Protein AF-A0A940MSH8-F1 (afdb_monomer_lite)

Foldseek 3Di:
DPDPPDADVVQLVCVVVVNHPLVPDDPVSNVVNVVVNCVVPVDDDPVRVVVVVVCLVVQVDWDADPVGDIDTRDDPDPPDD

Organism: NCBI:txid2820268

Secondary structure (DSSP, 8-state):
--------HHHHHHHHTTSS-GGGS-HHHHHHHHHHHHHHHHS--HHHHHHHHHHHHTT--EEE-TTS-EEESS---TT--

Structure (mmCIF, N/CA/C/O backbone):
data_AF-A0A940MSH8-F1
#
_entry.id   AF-A0A940MSH8-F1
#
loop_
_atom_site.group_PDB
_atom_site.id
_atom_site.type_symbol
_atom_site.label_atom_id
_atom_site.label_alt_id
_atom_site.label_comp_id
_atom_site.label_asym_id
_atom_site.label_entity_id
_atom_site.label_seq_id
_atom_site.pdbx_PDB_ins_code
_atom_site.Cartn_x
_atom_site.Cartn_y
_atom_site.Cartn_z
_atom_site.occupancy
_atom_site.B_iso_or_equiv
_atom_site.auth_seq_id
_atom_site.auth_comp_id
_atom_site.auth_asym_id
_atom_site.auth_atom_id
_atom_site.pdbx_PDB_model_num
ATOM 1 N N . MET A 1 1 ? -10.106 10.013 34.510 1.00 36.19 1 MET A N 1
ATOM 2 C CA . MET A 1 1 ? -8.983 9.149 34.080 1.00 36.19 1 MET A CA 1
ATOM 3 C C . MET A 1 1 ? -9.225 8.772 32.625 1.00 36.19 1 MET A C 1
ATOM 5 O O . MET A 1 1 ? -10.260 8.181 32.348 1.00 36.19 1 MET A O 1
ATOM 9 N N . LYS A 1 2 ? -8.367 9.195 31.686 1.00 44.12 2 LYS A N 1
ATOM 10 C CA . LYS A 1 2 ? -8.471 8.766 30.282 1.00 44.12 2 LYS A CA 1
ATOM 11 C C . LYS A 1 2 ? -7.955 7.329 30.224 1.00 44.12 2 LYS A C 1
ATOM 13 O O . LYS A 1 2 ? -6.778 7.102 30.478 1.00 44.12 2 LYS A O 1
ATOM 18 N N . ASN A 1 3 ? -8.847 6.373 29.996 1.00 46.91 3 ASN A N 1
ATOM 19 C CA . ASN A 1 3 ? -8.469 4.979 29.787 1.00 46.91 3 ASN A CA 1
ATOM 20 C C . ASN A 1 3 ? -7.532 4.943 28.562 1.00 46.91 3 ASN A C 1
ATOM 22 O O . ASN A 1 3 ? -7.932 5.502 27.536 1.00 46.91 3 ASN A O 1
ATOM 26 N N . PRO A 1 4 ? -6.312 4.375 28.623 1.00 53.03 4 PRO A N 1
ATOM 27 C CA . PRO A 1 4 ? -5.505 4.212 27.421 1.00 53.03 4 PRO A CA 1
ATOM 28 C C . PRO A 1 4 ? -6.306 3.288 26.509 1.00 53.03 4 PRO A C 1
ATOM 30 O O . PRO A 1 4 ? -6.529 2.124 26.845 1.00 53.03 4 PRO A O 1
ATOM 33 N N . ARG A 1 5 ? -6.874 3.831 25.428 1.00 63.91 5 ARG A N 1
ATOM 34 C CA . ARG A 1 5 ? -7.705 3.032 24.532 1.00 63.91 5 ARG A CA 1
ATOM 35 C C . ARG A 1 5 ? -6.807 1.975 23.917 1.00 63.91 5 ARG A C 1
ATOM 37 O O . ARG A 1 5 ? -5.900 2.282 23.153 1.00 63.91 5 ARG A O 1
ATOM 44 N N . LYS A 1 6 ? -7.015 0.739 24.359 1.00 84.06 6 LYS A N 1
ATOM 45 C CA . LYS A 1 6 ? -6.284 -0.433 23.902 1.00 84.06 6 LYS A CA 1
ATOM 46 C C . LYS A 1 6 ? -6.560 -0.574 22.404 1.00 84.06 6 LYS A C 1
ATOM 48 O O . LYS A 1 6 ? -7.725 -0.599 22.020 1.00 84.06 6 LYS A O 1
ATOM 53 N N . ILE A 1 7 ? -5.509 -0.613 21.590 1.00 92.38 7 ILE A N 1
ATOM 54 C CA . ILE A 1 7 ? -5.629 -0.832 20.145 1.00 92.38 7 ILE A CA 1
ATOM 55 C C . ILE A 1 7 ? -6.219 -2.227 19.935 1.00 92.38 7 ILE A C 1
ATOM 57 O O . ILE A 1 7 ? -5.677 -3.211 20.447 1.00 92.38 7 ILE A O 1
ATOM 61 N N . ASP A 1 8 ? -7.327 -2.317 19.204 1.00 95.44 8 ASP A N 1
ATOM 62 C CA . ASP A 1 8 ? -7.856 -3.599 18.759 1.00 95.44 8 ASP A CA 1
ATOM 63 C C . ASP A 1 8 ? -7.181 -3.993 17.442 1.00 95.44 8 ASP A C 1
ATOM 65 O O . ASP A 1 8 ? -7.529 -3.533 16.350 1.00 95.44 8 ASP A O 1
ATOM 69 N N . HIS A 1 9 ? -6.189 -4.873 17.547 1.00 94.88 9 HIS A N 1
ATOM 70 C CA . HIS A 1 9 ? -5.443 -5.352 16.389 1.00 94.88 9 HIS A CA 1
ATOM 71 C C . HIS A 1 9 ? -6.318 -6.109 15.379 1.00 94.88 9 HIS A C 1
ATOM 73 O O . HIS A 1 9 ? -5.971 -6.137 14.201 1.00 94.88 9 HIS A O 1
ATOM 79 N N . ALA A 1 10 ? -7.463 -6.677 15.779 1.00 96.75 10 ALA A N 1
ATOM 80 C CA . ALA A 1 10 ? -8.363 -7.332 14.833 1.00 96.75 10 ALA A CA 1
ATOM 81 C C . ALA A 1 10 ? -9.009 -6.315 13.882 1.00 96.75 10 ALA A C 1
ATOM 83 O O . ALA A 1 10 ? -9.140 -6.583 12.688 1.00 96.75 10 ALA A O 1
ATOM 84 N N . ARG A 1 11 ? -9.350 -5.123 14.389 1.00 97.50 11 ARG A N 1
ATOM 85 C CA . ARG A 1 11 ? -9.879 -4.019 13.574 1.00 97.50 11 ARG A CA 1
ATOM 86 C C . ARG A 1 11 ? -8.821 -3.458 12.631 1.00 97.50 11 ARG A C 1
ATOM 88 O O . ARG A 1 11 ? -9.116 -3.239 11.460 1.00 97.50 11 ARG A O 1
ATOM 95 N N . VAL A 1 12 ? -7.588 -3.288 13.115 1.00 97.06 12 VAL A N 1
ATOM 96 C CA . VAL A 1 12 ? -6.451 -2.861 12.278 1.00 97.06 12 VAL A CA 1
ATOM 97 C C . VAL A 1 12 ? -6.223 -3.853 11.134 1.00 97.06 12 VAL A C 1
ATOM 99 O O . VAL A 1 12 ? -6.150 -3.444 9.977 1.00 97.06 12 VAL A O 1
ATOM 102 N N . THR A 1 13 ? -6.198 -5.157 11.426 1.00 97.56 13 THR A N 1
ATOM 103 C CA . THR A 1 13 ? -6.077 -6.207 10.403 1.00 97.56 13 THR A CA 1
ATOM 104 C C . THR A 1 13 ? -7.251 -6.194 9.429 1.00 97.56 13 THR A C 1
ATOM 106 O O . THR A 1 13 ? -7.036 -6.245 8.221 1.00 97.56 13 THR A O 1
ATOM 109 N N . ALA A 1 14 ? -8.488 -6.056 9.914 1.00 97.88 14 ALA A N 1
ATOM 110 C CA . ALA A 1 14 ? -9.657 -5.964 9.042 1.00 97.88 14 ALA A CA 1
ATOM 111 C C . ALA A 1 14 ? -9.565 -4.764 8.082 1.00 97.88 14 ALA A C 1
ATOM 113 O O . ALA A 1 14 ? -9.918 -4.895 6.912 1.00 97.88 14 ALA A O 1
ATOM 114 N N . ALA A 1 15 ? -9.043 -3.623 8.540 1.00 97.62 15 ALA A N 1
ATOM 115 C CA . ALA A 1 15 ? -8.810 -2.459 7.690 1.00 97.62 15 ALA A CA 1
ATOM 116 C C . ALA A 1 15 ? -7.666 -2.676 6.682 1.00 97.62 15 ALA A C 1
ATOM 118 O O . ALA A 1 15 ? -7.792 -2.278 5.526 1.00 97.62 15 ALA A O 1
ATOM 119 N N . LEU A 1 16 ? -6.576 -3.354 7.066 1.00 96.50 16 LEU A N 1
ATOM 120 C CA . LEU A 1 16 ? -5.497 -3.746 6.140 1.00 96.50 16 LEU A CA 1
ATOM 121 C C . LEU A 1 16 ? -5.980 -4.706 5.043 1.00 96.50 16 LEU A C 1
ATOM 123 O O . LEU A 1 16 ? -5.478 -4.675 3.924 1.00 96.50 16 LEU A O 1
ATOM 127 N N . GLU A 1 17 ? -6.953 -5.557 5.356 1.00 96.38 17 GLU A N 1
ATOM 128 C CA . GLU A 1 17 ? -7.574 -6.489 4.410 1.00 96.38 17 GLU A CA 1
ATOM 129 C C . GLU A 1 17 ? -8.724 -5.857 3.604 1.00 96.38 17 GLU A C 1
ATOM 131 O O . GLU A 1 17 ? -9.363 -6.546 2.809 1.00 96.38 17 GLU A O 1
ATOM 136 N N . GLY A 1 18 ? -9.024 -4.570 3.819 1.00 96.06 18 GLY A N 1
ATOM 137 C CA . GLY A 1 18 ? -10.126 -3.861 3.161 1.00 96.06 18 GLY A CA 1
ATOM 138 C C . GLY A 1 18 ? -11.527 -4.305 3.604 1.00 96.06 18 GLY A C 1
ATOM 139 O O . GLY A 1 18 ? -12.511 -3.973 2.949 1.00 96.06 18 GLY A O 1
ATOM 140 N N . LYS A 1 19 ? -11.635 -5.059 4.704 1.00 98.19 19 LYS A N 1
ATOM 141 C CA . LYS A 1 19 ? -12.898 -5.553 5.283 1.00 98.19 19 LYS A CA 1
ATOM 142 C C . LYS A 1 19 ? -13.561 -4.548 6.231 1.00 98.19 19 LYS A C 1
ATOM 144 O O . LYS A 1 19 ? -14.727 -4.722 6.570 1.00 98.19 19 LYS A O 1
ATOM 149 N N . LEU A 1 20 ? -12.820 -3.532 6.671 1.00 98.00 20 LEU A N 1
ATOM 150 C CA . LEU A 1 20 ? -13.283 -2.422 7.506 1.00 98.00 20 LEU A CA 1
ATOM 151 C C . LEU A 1 20 ? -12.804 -1.109 6.881 1.00 98.00 20 LEU A C 1
ATOM 153 O O . LEU A 1 20 ? -11.649 -1.028 6.456 1.00 98.00 20 LEU A O 1
ATOM 157 N N . ALA A 1 21 ? -13.650 -0.078 6.825 1.00 97.69 21 ALA A N 1
ATOM 158 C CA . ALA A 1 21 ? -13.197 1.216 6.328 1.00 97.69 21 ALA A CA 1
ATOM 159 C C . ALA A 1 21 ? -12.265 1.883 7.353 1.00 97.69 21 ALA A C 1
ATOM 161 O O . ALA A 1 21 ? -12.510 1.856 8.558 1.00 97.69 21 ALA A O 1
ATOM 162 N N . THR A 1 22 ? -11.203 2.541 6.888 1.00 97.00 22 THR A N 1
ATOM 163 C CA . THR A 1 22 ? -10.251 3.235 7.775 1.00 97.00 22 THR A CA 1
ATOM 164 C C . THR A 1 22 ? -10.891 4.393 8.541 1.00 97.00 22 THR A C 1
ATOM 166 O O . THR A 1 22 ? -10.443 4.715 9.638 1.00 97.00 22 THR A O 1
ATOM 169 N N . SER A 1 23 ? -11.978 4.972 8.020 1.00 97.06 23 SER A N 1
ATOM 170 C CA . SER A 1 23 ? -12.794 5.985 8.704 1.00 97.06 23 SER A CA 1
ATOM 171 C C . SER A 1 23 ? -13.539 5.453 9.931 1.00 97.06 23 SER A C 1
ATOM 173 O O . SER A 1 23 ? -13.983 6.242 10.762 1.00 97.06 23 SER A O 1
ATOM 175 N N . GLU A 1 24 ? -13.681 4.132 10.058 1.00 97.31 24 GLU A N 1
ATOM 176 C CA . GLU A 1 24 ? -14.282 3.483 11.222 1.00 97.31 24 GLU A CA 1
ATOM 177 C C . GLU A 1 24 ? -13.248 3.203 12.322 1.00 97.31 24 GLU A C 1
ATOM 179 O O . GLU A 1 24 ? -13.621 2.823 13.433 1.00 97.31 24 GLU A O 1
ATOM 184 N N . LEU A 1 25 ? -11.951 3.375 12.050 1.00 96.75 25 LEU A N 1
ATOM 185 C CA . LEU A 1 25 ? -10.908 3.211 13.054 1.00 96.75 25 LEU A CA 1
ATOM 186 C C . LEU A 1 25 ? -10.907 4.375 14.040 1.00 96.75 25 LEU A C 1
ATOM 188 O O . LEU A 1 25 ? -11.182 5.532 13.725 1.00 96.75 25 LEU A O 1
ATOM 192 N N . THR A 1 26 ? -10.535 4.058 15.269 1.00 96.25 26 THR A N 1
ATOM 193 C CA . THR A 1 26 ? -10.138 5.077 16.233 1.00 96.25 26 THR A CA 1
ATOM 194 C C . THR A 1 26 ? -8.843 5.764 15.798 1.00 96.25 26 THR A C 1
ATOM 196 O O . THR A 1 26 ? -8.073 5.192 15.036 1.00 96.25 26 THR A O 1
ATOM 199 N N . ASN A 1 27 ? -8.546 6.963 16.310 1.00 95.50 27 ASN A N 1
ATOM 200 C CA . ASN A 1 27 ? -7.286 7.650 15.989 1.00 95.50 27 ASN A CA 1
ATOM 201 C C . ASN A 1 27 ? -6.052 6.791 16.308 1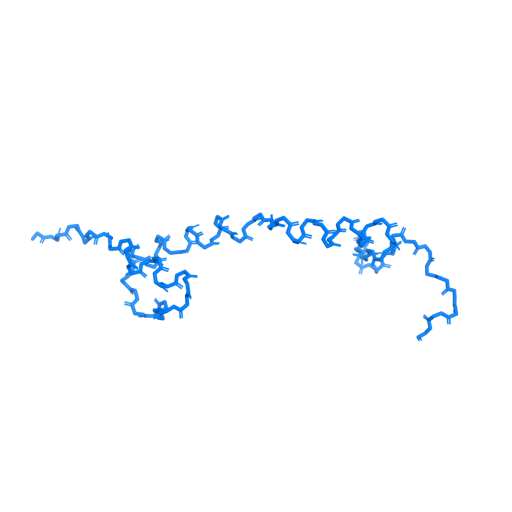.00 95.50 27 ASN A C 1
ATOM 203 O O . ASN A 1 27 ? -5.097 6.770 15.536 1.00 95.50 27 ASN A O 1
ATOM 207 N N . GLU A 1 28 ? -6.078 6.072 17.432 1.00 95.31 28 GLU A N 1
ATOM 208 C CA . GLU A 1 28 ? -4.986 5.191 17.842 1.00 95.31 28 GLU A CA 1
ATOM 209 C C . GLU A 1 28 ? -4.848 3.969 16.916 1.00 95.31 28 GLU A C 1
ATOM 211 O O . GLU A 1 28 ? -3.739 3.621 16.515 1.00 95.31 28 GLU A O 1
ATOM 216 N N . GLU A 1 29 ? -5.961 3.345 16.519 1.00 9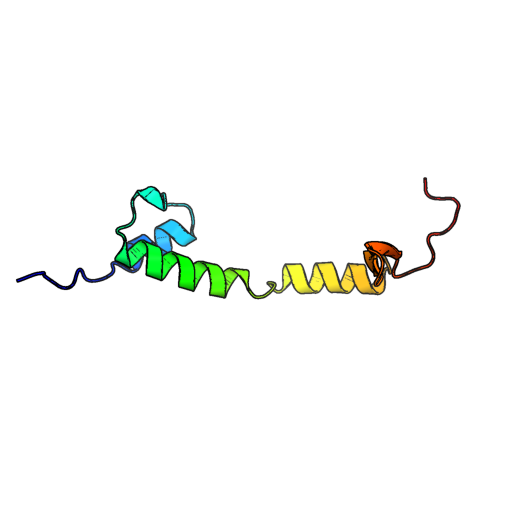6.88 29 GLU A N 1
ATOM 217 C CA . GLU A 1 29 ? -5.952 2.252 15.537 1.00 96.88 29 GLU A CA 1
ATOM 218 C C . GLU A 1 29 ? -5.558 2.735 14.140 1.00 96.88 29 GLU A C 1
ATOM 220 O O . GLU A 1 29 ? -4.859 2.023 13.431 1.00 96.88 29 GLU A O 1
ATOM 225 N N . HIS A 1 30 ? -5.975 3.938 13.742 1.00 97.06 30 HIS A N 1
ATOM 226 C CA . HIS A 1 30 ? -5.617 4.525 12.457 1.00 97.06 30 HIS A CA 1
ATOM 227 C C . HIS A 1 30 ? -4.112 4.792 12.383 1.00 97.06 30 HIS A C 1
ATOM 229 O O . HIS A 1 30 ? -3.494 4.495 11.368 1.00 97.06 30 HIS A O 1
ATOM 235 N N . ALA A 1 31 ? -3.498 5.294 13.460 1.00 96.44 31 ALA A N 1
ATOM 236 C CA . ALA A 1 31 ? -2.045 5.438 13.534 1.00 96.44 31 ALA A CA 1
ATOM 237 C C . ALA A 1 31 ? -1.336 4.080 13.382 1.00 96.44 31 ALA A C 1
ATOM 239 O O . ALA A 1 31 ? -0.427 3.953 12.567 1.00 96.44 31 ALA A O 1
ATOM 240 N N . ALA A 1 32 ? -1.801 3.046 14.091 1.00 95.88 32 ALA A N 1
ATOM 241 C CA . ALA A 1 32 ? -1.256 1.693 13.955 1.00 95.88 32 ALA A CA 1
ATOM 242 C C . ALA A 1 32 ? -1.466 1.099 12.549 1.00 95.88 32 ALA A C 1
ATOM 244 O O . ALA A 1 32 ? -0.596 0.401 12.034 1.00 95.88 32 ALA A O 1
ATOM 245 N N . TRP A 1 33 ? -2.606 1.388 11.919 1.00 97.62 33 TRP A N 1
ATOM 246 C CA . TRP A 1 33 ? -2.900 0.986 10.548 1.00 97.62 33 TRP A CA 1
ATOM 247 C C . TRP A 1 33 ? -1.965 1.666 9.542 1.00 97.62 33 TRP A C 1
ATOM 249 O O . TRP A 1 33 ? -1.460 0.973 8.667 1.00 97.62 33 TRP A O 1
ATOM 259 N N . VAL A 1 34 ? -1.684 2.971 9.679 1.00 97.25 34 VAL A N 1
ATOM 260 C CA . VAL A 1 34 ? -0.751 3.697 8.791 1.00 97.25 34 VAL A CA 1
ATOM 261 C C . VAL A 1 34 ? 0.652 3.097 8.855 1.00 97.25 34 VAL A C 1
ATOM 263 O O . VAL A 1 34 ? 1.241 2.843 7.808 1.00 97.25 34 VAL A O 1
ATOM 266 N N . GLU A 1 35 ? 1.174 2.835 10.055 1.00 96.38 35 GLU A N 1
ATOM 267 C CA . GLU A 1 35 ? 2.500 2.222 10.223 1.00 96.38 35 GLU A CA 1
ATOM 268 C C . GLU A 1 35 ? 2.562 0.838 9.564 1.00 96.38 35 GLU A C 1
ATOM 270 O O . GLU A 1 35 ? 3.426 0.585 8.726 1.00 96.38 35 GLU A O 1
ATOM 275 N N . ALA A 1 36 ? 1.589 -0.032 9.857 1.00 95.00 36 ALA A N 1
ATOM 276 C CA . ALA A 1 36 ? 1.539 -1.377 9.285 1.00 95.00 36 ALA A CA 1
ATOM 277 C C . ALA A 1 36 ? 1.314 -1.370 7.762 1.00 95.00 36 ALA A C 1
ATOM 279 O O . ALA A 1 36 ? 1.846 -2.215 7.041 1.00 95.00 36 ALA A O 1
ATOM 280 N N . PHE A 1 37 ? 0.518 -0.426 7.257 1.00 95.88 37 PHE A N 1
ATOM 281 C CA . PHE A 1 37 ? 0.302 -0.244 5.827 1.00 95.88 37 PHE A CA 1
ATOM 282 C C . PHE A 1 37 ? 1.595 0.188 5.132 1.00 95.88 37 PHE A C 1
ATOM 284 O O . PHE A 1 37 ? 1.968 -0.406 4.123 1.00 95.88 37 PHE A O 1
ATOM 291 N N . ASN A 1 38 ? 2.297 1.178 5.687 1.00 95.38 38 ASN A N 1
ATOM 292 C CA . ASN A 1 38 ? 3.565 1.661 5.147 1.00 95.38 38 ASN A CA 1
ATOM 293 C C . ASN A 1 38 ? 4.639 0.571 5.158 1.00 95.38 38 ASN A C 1
ATOM 295 O O . ASN A 1 38 ? 5.331 0.409 4.160 1.00 95.38 38 ASN A O 1
ATOM 299 N N . GLU A 1 39 ? 4.753 -0.203 6.239 1.00 92.81 39 GLU A N 1
ATOM 300 C CA . GLU A 1 39 ? 5.683 -1.335 6.312 1.00 92.81 39 GLU A CA 1
ATOM 301 C C . GLU A 1 39 ? 5.386 -2.367 5.216 1.00 92.81 39 GLU A C 1
ATOM 303 O O . GLU A 1 39 ? 6.283 -2.793 4.492 1.00 92.81 39 GLU A O 1
ATOM 308 N N . LYS A 1 40 ? 4.111 -2.729 5.036 1.00 90.38 40 LYS A N 1
ATOM 309 C CA . LYS A 1 40 ? 3.706 -3.765 4.078 1.00 90.38 40 LYS A CA 1
ATOM 310 C C . LYS A 1 40 ? 3.800 -3.327 2.615 1.00 90.38 40 LYS A C 1
ATOM 312 O O . LYS A 1 40 ? 3.987 -4.176 1.752 1.00 90.38 40 LYS A O 1
ATOM 317 N N . MET A 1 41 ? 3.629 -2.035 2.340 1.00 90.31 41 MET A N 1
ATOM 318 C CA . MET A 1 41 ? 3.677 -1.464 0.987 1.00 90.31 41 MET A CA 1
ATOM 319 C C . MET A 1 41 ? 5.031 -0.825 0.646 1.00 90.31 41 MET A C 1
ATOM 321 O O . MET A 1 41 ? 5.224 -0.380 -0.484 1.00 90.31 41 MET A O 1
ATOM 325 N N . GLY A 1 42 ? 5.944 -0.727 1.617 1.00 91.75 42 GLY A N 1
ATOM 326 C CA . GLY A 1 42 ? 7.253 -0.098 1.446 1.00 91.75 42 GLY A CA 1
ATOM 327 C C . GLY A 1 42 ? 8.227 -0.947 0.634 1.00 91.75 42 GLY A C 1
ATOM 328 O O . GLY A 1 42 ? 9.066 -0.395 -0.074 1.00 91.75 42 GLY A O 1
ATOM 329 N N . GLU A 1 43 ? 8.075 -2.269 0.690 1.00 89.50 43 GLU A N 1
ATOM 330 C CA . GLU A 1 43 ? 8.909 -3.223 -0.036 1.00 89.50 43 GLU A CA 1
ATOM 331 C C . GLU A 1 43 ? 8.084 -3.995 -1.076 1.00 89.50 43 GLU A C 1
ATOM 333 O O . GLU A 1 43 ? 6.924 -4.334 -0.818 1.00 89.50 43 GLU A O 1
ATOM 338 N N . PRO A 1 44 ? 8.657 -4.294 -2.255 1.00 90.25 44 PRO A N 1
ATOM 339 C CA . PRO A 1 44 ? 7.973 -5.078 -3.270 1.00 90.25 44 PRO A CA 1
ATOM 340 C C . PRO A 1 44 ? 7.760 -6.523 -2.804 1.00 90.25 44 PRO A C 1
ATOM 342 O O . PRO A 1 44 ? 8.639 -7.147 -2.214 1.00 90.25 44 PRO A O 1
ATOM 345 N N . GLY A 1 45 ? 6.610 -7.102 -3.142 1.00 91.56 45 GLY A N 1
ATOM 346 C CA . GLY A 1 45 ? 6.392 -8.540 -2.979 1.00 91.56 45 GLY A CA 1
ATOM 347 C C . GLY A 1 45 ? 7.151 -9.372 -4.023 1.00 91.56 45 GLY A C 1
ATOM 348 O O . GLY A 1 45 ? 7.530 -8.871 -5.082 1.00 91.56 45 GLY A O 1
ATOM 349 N N . GLU A 1 46 ? 7.281 -10.686 -3.801 1.00 93.94 46 GLU A N 1
ATOM 350 C CA . GLU A 1 46 ? 7.996 -11.608 -4.713 1.00 93.94 46 GLU A CA 1
ATOM 351 C C . GLU A 1 46 ? 7.520 -11.509 -6.178 1.00 93.94 46 GLU A C 1
ATOM 353 O O . GLU A 1 46 ? 8.308 -11.560 -7.127 1.00 93.94 46 GLU A O 1
ATOM 358 N N . HIS A 1 47 ? 6.211 -11.339 -6.385 1.00 94.38 47 HIS A N 1
ATOM 359 C CA . HIS A 1 47 ? 5.634 -11.176 -7.720 1.00 94.38 47 HIS A CA 1
ATOM 360 C C . HIS A 1 47 ? 6.047 -9.861 -8.385 1.00 94.38 47 HIS A C 1
ATOM 362 O O . HIS A 1 47 ? 6.316 -9.841 -9.589 1.00 94.38 47 HIS A O 1
ATOM 368 N N . GLU A 1 48 ? 6.104 -8.774 -7.619 1.00 92.94 48 GLU A N 1
ATOM 369 C CA . GLU A 1 48 ? 6.533 -7.467 -8.108 1.00 92.94 48 GLU A CA 1
ATOM 370 C C . GLU A 1 48 ? 8.024 -7.502 -8.435 1.00 92.94 48 GLU A C 1
ATOM 372 O O . GLU A 1 48 ? 8.422 -7.109 -9.535 1.00 92.94 48 GLU A O 1
ATOM 377 N N . GLU A 1 49 ? 8.845 -8.075 -7.554 1.00 95.06 49 GLU A N 1
ATOM 378 C CA . GLU A 1 49 ? 10.268 -8.285 -7.806 1.00 95.06 49 GLU A CA 1
ATOM 379 C C . GLU A 1 49 ? 10.506 -9.068 -9.101 1.00 95.06 49 GLU A C 1
ATOM 381 O O . GLU A 1 49 ? 11.260 -8.615 -9.972 1.00 95.06 49 GLU A O 1
ATOM 386 N N . ALA A 1 50 ? 9.826 -10.206 -9.276 1.00 95.06 50 ALA A N 1
ATOM 387 C CA . ALA A 1 50 ? 9.938 -11.039 -10.470 1.00 95.06 50 ALA A CA 1
ATOM 388 C C . ALA A 1 50 ? 9.472 -10.299 -11.736 1.00 95.06 50 ALA A C 1
ATOM 390 O O . ALA A 1 50 ? 10.130 -10.355 -12.787 1.00 95.06 50 ALA A O 1
ATOM 391 N N . PHE A 1 51 ? 8.360 -9.564 -11.646 1.00 92.50 51 PHE A N 1
ATOM 392 C CA . PHE A 1 51 ? 7.838 -8.746 -12.737 1.00 92.50 51 PHE A CA 1
ATOM 393 C C . PHE A 1 51 ? 8.851 -7.678 -13.169 1.00 92.50 51 PHE A C 1
ATOM 395 O O . PHE A 1 51 ? 9.198 -7.574 -14.356 1.00 92.50 51 PHE A O 1
ATOM 402 N N . PHE A 1 52 ? 9.380 -6.912 -12.214 1.00 89.19 52 PHE A N 1
ATOM 403 C CA . PHE A 1 52 ? 10.328 -5.843 -12.499 1.00 89.19 52 PHE A CA 1
ATOM 404 C C . PHE A 1 52 ? 11.701 -6.381 -12.921 1.00 89.19 52 PHE A C 1
ATOM 406 O O . PHE A 1 52 ? 12.316 -5.809 -13.824 1.00 89.19 52 PHE A O 1
ATOM 413 N N . ALA A 1 53 ? 12.157 -7.518 -12.389 1.00 90.56 53 ALA A N 1
ATOM 414 C CA . ALA A 1 53 ? 13.366 -8.201 -12.855 1.00 90.56 53 ALA A CA 1
ATOM 415 C C . ALA A 1 53 ? 13.253 -8.597 -14.334 1.00 90.56 53 ALA A C 1
ATOM 417 O O . ALA A 1 53 ? 14.153 -8.313 -15.134 1.00 90.56 53 ALA A O 1
ATOM 418 N N . ARG A 1 54 ? 12.111 -9.169 -14.743 1.00 90.56 54 ARG A N 1
ATOM 419 C CA . ARG A 1 54 ? 11.838 -9.481 -16.152 1.00 90.56 54 ARG A CA 1
ATOM 420 C C . ARG A 1 54 ? 11.847 -8.223 -17.019 1.00 90.56 54 ARG A C 1
ATOM 422 O O . ARG A 1 54 ? 12.434 -8.245 -18.102 1.00 9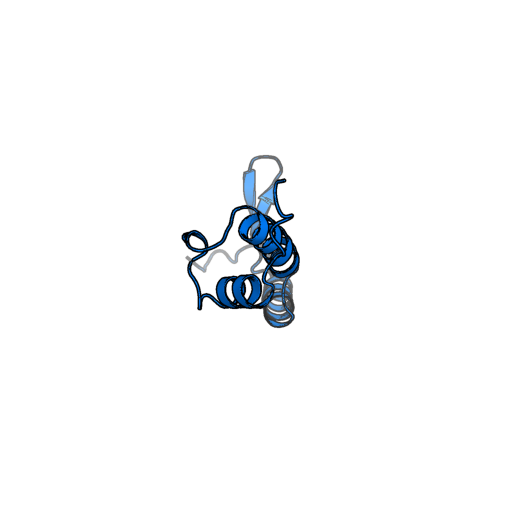0.56 54 ARG A O 1
ATOM 429 N N . ARG A 1 55 ? 11.230 -7.126 -16.570 1.00 89.38 55 ARG A N 1
ATOM 430 C CA . ARG A 1 55 ? 11.232 -5.854 -17.315 1.00 89.38 55 ARG A CA 1
ATOM 431 C C . ARG A 1 55 ? 12.624 -5.265 -17.484 1.00 89.38 55 ARG A C 1
ATOM 433 O O . ARG A 1 55 ? 12.943 -4.828 -18.591 1.00 89.38 55 ARG A O 1
ATOM 440 N N . ARG A 1 56 ? 13.443 -5.284 -16.429 1.00 86.44 56 ARG A N 1
ATOM 441 C CA . ARG A 1 56 ? 14.847 -4.854 -16.480 1.00 86.44 56 ARG A CA 1
ATOM 442 C C . ARG A 1 56 ? 15.632 -5.688 -17.491 1.00 86.44 56 ARG A C 1
ATOM 444 O O . ARG A 1 56 ? 16.235 -5.120 -18.394 1.00 86.44 56 ARG A O 1
ATOM 451 N N . ARG A 1 57 ? 15.518 -7.023 -17.439 1.00 84.06 57 ARG A N 1
ATOM 452 C CA . ARG A 1 57 ? 16.164 -7.936 -18.406 1.00 84.06 57 ARG A CA 1
ATOM 453 C C . ARG A 1 57 ? 15.747 -7.669 -19.855 1.00 84.06 57 ARG A C 1
ATOM 455 O O . ARG A 1 57 ? 16.554 -7.793 -20.769 1.00 84.06 57 ARG A O 1
ATOM 462 N N . LEU A 1 58 ? 14.485 -7.310 -20.081 1.00 84.88 58 LEU A N 1
ATOM 463 C CA . LEU A 1 58 ? 13.966 -6.969 -21.407 1.00 84.88 58 LEU A CA 1
ATOM 464 C C . LEU A 1 58 ? 14.252 -5.513 -21.813 1.00 84.88 58 LEU A C 1
ATOM 466 O O . LEU A 1 58 ? 13.790 -5.083 -22.871 1.00 84.88 58 LEU A O 1
ATOM 470 N N . GLY A 1 59 ? 14.978 -4.733 -21.009 1.00 81.94 59 GLY A N 1
ATOM 471 C CA . GLY A 1 59 ? 15.258 -3.328 -21.303 1.00 81.94 59 GLY A CA 1
ATOM 472 C C . GLY A 1 59 ? 13.998 -2.481 -21.468 1.00 81.94 59 GLY A C 1
ATOM 473 O O . GLY A 1 59 ? 14.022 -1.470 -22.158 1.00 81.94 59 GLY A O 1
ATOM 474 N N . LEU A 1 60 ? 12.883 -2.916 -20.878 1.00 83.94 60 LEU A N 1
ATOM 475 C CA . LEU A 1 60 ? 11.615 -2.202 -20.956 1.00 83.94 60 LEU A CA 1
ATOM 476 C C . LEU A 1 60 ? 11.564 -1.064 -19.931 1.00 83.94 60 LEU A C 1
ATOM 478 O O . LEU A 1 60 ? 10.599 -0.316 -19.920 1.00 83.94 60 LEU A O 1
ATOM 482 N N . GLY A 1 61 ? 12.541 -0.939 -19.032 1.00 81.12 61 GLY A N 1
ATOM 483 C CA . GLY A 1 61 ? 12.585 0.158 -18.063 1.00 81.12 61 GLY A CA 1
ATOM 484 C C . GLY A 1 61 ? 12.648 1.527 -18.745 1.00 81.12 61 GLY A C 1
ATOM 485 O O . GLY A 1 61 ? 13.317 1.680 -19.768 1.00 81.12 61 GLY A O 1
ATOM 486 N N . VAL A 1 62 ? 11.959 2.500 -18.153 1.00 84.25 62 VAL A N 1
ATOM 487 C CA . VAL A 1 62 ? 12.099 3.924 -18.455 1.00 84.25 62 VAL A CA 1
ATOM 488 C C . VAL A 1 62 ? 12.478 4.633 -17.157 1.00 84.25 62 VAL A C 1
ATOM 490 O O . VAL A 1 62 ? 11.958 4.286 -16.097 1.00 84.25 62 VAL A O 1
ATOM 493 N N . GLY A 1 63 ? 13.419 5.560 -17.233 1.00 86.94 63 GLY A N 1
ATOM 494 C CA . GLY A 1 63 ? 13.841 6.426 -16.140 1.00 86.94 63 GLY A CA 1
ATOM 495 C C . GLY A 1 63 ? 13.833 7.880 -16.588 1.00 86.94 63 GLY A C 1
ATOM 496 O O . GLY A 1 63 ? 13.488 8.181 -17.732 1.00 86.94 63 GLY A O 1
ATOM 497 N N . LEU A 1 64 ? 14.218 8.767 -15.681 1.00 89.38 64 LEU A N 1
ATOM 498 C CA . LEU A 1 64 ? 14.456 10.171 -15.983 1.00 89.38 64 LEU A CA 1
ATOM 499 C C . LEU A 1 64 ? 15.959 10.438 -15.910 1.00 89.38 64 LEU A C 1
ATOM 501 O O . LEU A 1 64 ? 16.630 9.892 -15.033 1.00 89.38 64 LEU A O 1
ATOM 505 N N . ASP A 1 65 ? 16.483 11.235 -16.838 1.00 88.19 65 ASP A N 1
ATOM 506 C CA . ASP A 1 65 ? 17.797 11.855 -16.669 1.00 88.19 65 ASP A CA 1
ATOM 507 C C . ASP A 1 65 ? 17.725 13.039 -15.686 1.00 88.19 65 ASP A C 1
ATOM 509 O O . ASP A 1 65 ? 16.660 13.392 -15.173 1.00 88.19 65 ASP A O 1
ATOM 513 N N . GLU A 1 66 ? 18.870 13.671 -15.433 1.00 94.12 66 GLU A N 1
ATOM 514 C CA . GLU A 1 66 ? 19.003 14.830 -14.537 1.00 94.12 66 GLU A CA 1
ATOM 515 C C . GLU A 1 66 ? 18.151 16.039 -14.961 1.00 94.12 66 GLU A C 1
ATOM 517 O O . GLU A 1 66 ? 17.845 16.900 -14.140 1.00 94.12 66 GLU A O 1
ATOM 522 N N . ASN A 1 67 ? 17.736 16.097 -16.229 1.00 94.06 67 ASN A N 1
ATOM 523 C CA . ASN A 1 67 ? 16.911 17.164 -16.786 1.00 94.06 67 ASN A CA 1
ATOM 524 C C . ASN A 1 67 ? 15.424 16.774 -16.868 1.00 94.06 67 ASN A C 1
ATOM 526 O O . ASN A 1 67 ? 14.613 17.548 -17.378 1.00 94.06 67 ASN A O 1
ATOM 530 N N . GLY A 1 68 ? 15.051 15.582 -16.391 1.00 90.56 68 GLY A N 1
ATOM 531 C CA . GLY A 1 68 ? 13.684 15.071 -16.448 1.00 90.56 68 GLY A CA 1
ATOM 532 C C . GLY A 1 68 ? 13.277 14.493 -17.808 1.00 90.56 68 GLY A C 1
ATOM 533 O O . GLY A 1 68 ? 12.086 14.276 -18.039 1.00 90.56 68 GLY A O 1
ATOM 534 N N . ASN A 1 69 ? 14.218 14.222 -18.718 1.00 90.62 69 ASN A N 1
ATOM 535 C CA . ASN A 1 69 ? 13.910 13.555 -19.983 1.00 90.62 69 ASN A CA 1
ATOM 536 C C . ASN A 1 69 ? 13.819 12.040 -19.796 1.00 90.62 69 ASN A C 1
ATOM 538 O O . ASN A 1 69 ? 14.576 11.444 -19.032 1.00 90.62 69 ASN A O 1
ATOM 542 N N . LEU A 1 70 ? 12.932 11.395 -20.558 1.00 86.50 70 LEU A N 1
ATOM 543 C CA . LEU A 1 70 ? 12.788 9.940 -20.535 1.00 86.50 70 LEU A CA 1
ATOM 544 C C . LEU A 1 70 ? 14.030 9.246 -21.116 1.00 86.50 70 LEU A C 1
ATOM 546 O O . LEU A 1 70 ? 14.376 9.446 -22.281 1.00 86.50 70 LEU A O 1
ATOM 550 N N . VAL A 1 71 ? 14.624 8.344 -20.337 1.00 85.56 71 VAL A N 1
ATOM 551 C CA . VAL A 1 71 ? 15.718 7.456 -20.753 1.00 85.56 71 VAL A CA 1
ATOM 552 C C . VAL A 1 71 ? 15.230 6.013 -20.729 1.00 85.56 71 VAL A C 1
ATOM 554 O O . VAL A 1 71 ? 14.613 5.577 -19.762 1.00 85.56 71 VAL A O 1
ATOM 557 N N . TYR A 1 72 ? 15.511 5.244 -21.779 1.00 82.12 72 TYR A N 1
ATOM 558 C CA . TYR A 1 72 ? 15.070 3.852 -21.907 1.00 82.12 72 TYR A CA 1
ATOM 559 C C . TYR A 1 72 ? 16.243 2.887 -21.714 1.00 82.12 72 TYR A C 1
ATOM 561 O O . TYR A 1 72 ? 17.331 3.111 -22.237 1.00 82.12 72 TYR A O 1
ATOM 569 N N . ALA A 1 73 ? 16.012 1.784 -20.996 1.00 74.75 73 ALA A N 1
ATOM 570 C CA . ALA A 1 73 ? 17.054 0.807 -20.655 1.00 74.75 73 ALA A CA 1
ATOM 571 C C . ALA A 1 73 ? 17.613 0.028 -21.867 1.00 74.75 73 ALA A C 1
ATOM 573 O O . ALA A 1 73 ? 18.710 -0.520 -21.803 1.00 74.75 73 ALA A O 1
ATOM 574 N N . ARG A 1 74 ? 16.882 -0.018 -22.987 1.00 69.44 74 ARG A N 1
ATOM 575 C CA . ARG A 1 74 ? 17.436 -0.317 -24.314 1.00 69.44 74 ARG A CA 1
ATOM 576 C C . ARG A 1 74 ? 17.118 0.836 -25.250 1.00 69.44 74 ARG A C 1
ATOM 578 O O . ARG A 1 74 ? 16.023 1.393 -25.177 1.00 69.44 74 ARG A O 1
ATOM 585 N N . SER A 1 75 ? 18.031 1.132 -26.174 1.00 58.09 75 SER A N 1
ATOM 586 C CA . SER A 1 75 ? 17.751 1.991 -27.324 1.00 58.09 75 SER A CA 1
ATOM 587 C C . SER A 1 75 ? 16.465 1.496 -27.983 1.00 58.09 75 SER A C 1
ATOM 589 O O . SER A 1 75 ? 16.413 0.367 -28.475 1.00 58.09 75 SER A O 1
ATOM 591 N N . ARG A 1 76 ? 15.400 2.301 -27.930 1.00 56.72 76 ARG A N 1
ATOM 592 C CA . ARG A 1 76 ? 14.123 1.983 -28.573 1.00 56.72 76 ARG A CA 1
ATOM 593 C C . ARG A 1 76 ? 14.407 1.683 -30.052 1.00 56.72 76 ARG A C 1
ATOM 595 O O . ARG A 1 76 ? 14.940 2.562 -30.730 1.00 56.72 76 ARG A O 1
ATOM 602 N N . PRO A 1 77 ? 1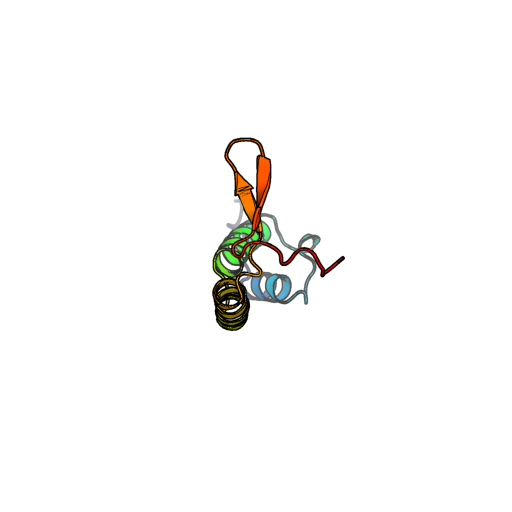4.089 0.487 -30.583 1.00 53.75 77 PRO A N 1
ATOM 603 C CA . PRO A 1 77 ? 14.202 0.257 -32.014 1.00 53.75 77 PRO A CA 1
ATOM 604 C C . PRO A 1 77 ? 13.257 1.231 -32.737 1.00 53.75 77 PRO A C 1
ATOM 606 O O . PRO A 1 77 ? 12.100 1.352 -32.324 1.00 53.75 77 PRO A O 1
ATOM 609 N N . PRO A 1 78 ? 13.701 1.920 -33.801 1.00 57.19 78 PRO A N 1
ATOM 610 C CA . PRO A 1 78 ? 12.970 3.048 -34.393 1.00 57.19 78 PRO A CA 1
ATOM 611 C C . PRO A 1 78 ? 11.598 2.701 -35.005 1.00 57.19 78 PRO A C 1
ATOM 613 O O . PRO A 1 78 ? 10.864 3.603 -35.394 1.00 57.19 78 PRO A O 1
ATOM 616 N N . HIS A 1 79 ? 11.227 1.420 -35.090 1.00 60.25 79 HIS A N 1
ATOM 617 C CA . HIS A 1 79 ? 10.043 0.935 -35.809 1.00 60.25 79 HIS A CA 1
ATOM 618 C C . HIS A 1 79 ? 8.851 0.532 -34.921 1.00 60.25 79 HIS A C 1
ATOM 620 O O . HIS A 1 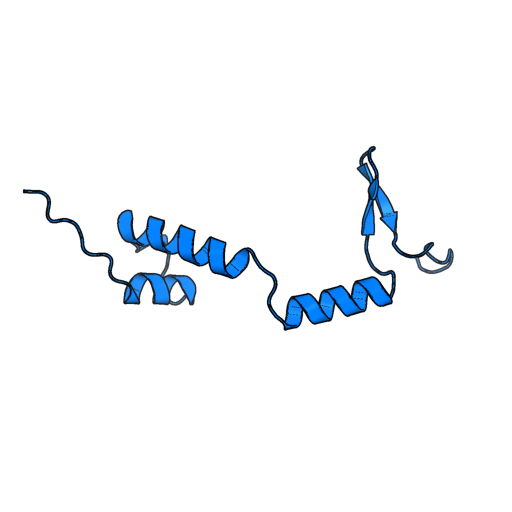79 ? 7.823 0.123 -35.449 1.00 60.25 79 HIS A O 1
ATOM 626 N N . LEU A 1 80 ? 8.946 0.655 -33.595 1.00 51.81 80 LEU A N 1
ATOM 627 C CA . LEU A 1 80 ? 7.812 0.431 -32.687 1.00 51.81 80 LEU A CA 1
ATOM 628 C C . LEU A 1 80 ? 7.196 1.781 -32.285 1.00 51.81 80 LEU A C 1
ATOM 630 O O . LEU A 1 80 ? 7.608 2.387 -31.285 1.00 51.81 80 LEU A O 1
ATOM 634 N N . ARG A 1 81 ? 6.248 2.257 -33.108 1.00 54.50 81 ARG A N 1
ATOM 635 C CA . ARG A 1 81 ? 5.314 3.342 -32.766 1.00 54.50 81 ARG A CA 1
ATOM 636 C C . ARG A 1 81 ? 4.098 2.787 -32.046 1.00 54.50 81 ARG A C 1
ATOM 638 O O . ARG A 1 81 ? 3.547 1.784 -32.543 1.0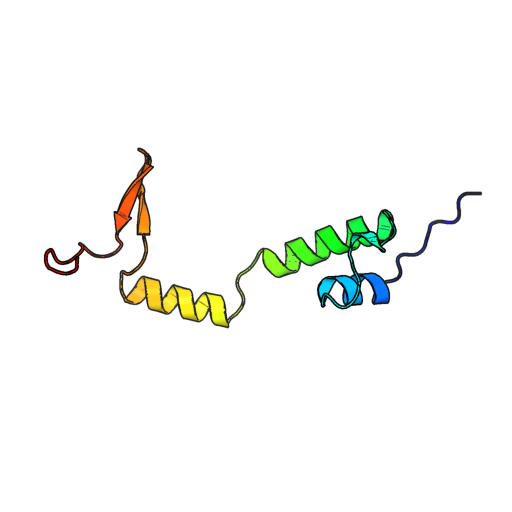0 54.50 81 ARG A O 1
#

pLDDT: mean 86.28, std 15.13, range [36.19, 98.19]

Sequence (81 aa):
MKNPRKIDHARVTAALEGKLATSELTNEEHAAWVEAFNEKMGEPGEHEEAFFARRRRLGLGVGLDENGNLVYARSRPPHLR

Radius of gyration: 21.17 Å; chains: 1; bounding box: 33×29×70 Å